Protein AF-A0A6J1X4S6-F1 (afdb_monomer_lite)

Foldseek 3Di:
DFFQFQADDDDDDDDDPADDFAEAPDQADFPAKEKEKEWAPDDLVLSVLLLVLLCVLCCVPYVRYYYHYHYDDDNNRGDFTWIKMKMWTAHPSRAIFIFIFIADGDPPPDGDRSNVRSNVRNVVSVVQVVLDWSHGPVCVVVVVVSNVRHDPDDHDTGDGPPPDD

Structure (mmCIF, N/CA/C/O backbone):
data_AF-A0A6J1X4S6-F1
#
_entry.id   AF-A0A6J1X4S6-F1
#
loop_
_atom_site.group_PDB
_atom_site.id
_atom_site.type_symbol
_atom_site.label_atom_id
_atom_site.label_alt_id
_atom_site.label_comp_id
_atom_site.label_asym_id
_atom_site.label_entity_id
_atom_site.label_seq_id
_atom_site.pdbx_PDB_ins_code
_atom_site.Cartn_x
_atom_site.Cartn_y
_atom_site.Cartn_z
_atom_site.occupancy
_atom_site.B_iso_or_equiv
_atom_site.auth_seq_id
_atom_site.auth_comp_id
_atom_site.auth_asym_id
_atom_site.auth_atom_id
_atom_site.pdbx_PDB_model_num
ATOM 1 N N . ALA A 1 1 ? 1.171 6.323 -27.319 1.00 48.28 1 ALA A N 1
ATOM 2 C CA . ALA A 1 1 ? 0.234 5.205 -27.565 1.00 48.28 1 ALA A CA 1
ATOM 3 C C . ALA A 1 1 ? -0.233 4.688 -26.207 1.00 48.28 1 ALA A C 1
ATOM 5 O O . ALA A 1 1 ? 0.621 4.610 -25.332 1.00 48.28 1 ALA A O 1
ATOM 6 N N . PRO A 1 2 ? -1.532 4.414 -26.000 1.00 55.09 2 PRO A N 1
ATOM 7 C CA . PRO A 1 2 ? -2.052 3.964 -24.705 1.00 55.09 2 PRO A CA 1
ATOM 8 C C . PRO A 1 2 ? -1.493 2.580 -24.319 1.00 55.09 2 PRO A C 1
ATOM 10 O O . PRO A 1 2 ? -1.029 1.847 -25.203 1.00 55.09 2 PRO A O 1
ATOM 13 N N . PRO A 1 3 ? -1.511 2.197 -23.028 1.00 71.12 3 PRO A N 1
ATOM 14 C CA . PRO A 1 3 ? -0.996 0.904 -22.588 1.00 71.12 3 PRO A CA 1
ATOM 15 C C . PRO A 1 3 ? -1.755 -0.253 -23.256 1.00 71.12 3 PRO A C 1
ATOM 17 O O . PRO A 1 3 ? -2.979 -0.267 -23.329 1.00 71.12 3 PRO A O 1
ATOM 20 N N . LEU A 1 4 ? -1.012 -1.260 -23.720 1.00 81.94 4 LEU A N 1
ATOM 21 C CA . LEU A 1 4 ? -1.522 -2.444 -24.423 1.00 81.94 4 LEU A CA 1
ATOM 22 C C . LEU A 1 4 ? -2.215 -3.449 -23.481 1.00 81.94 4 LEU A C 1
ATO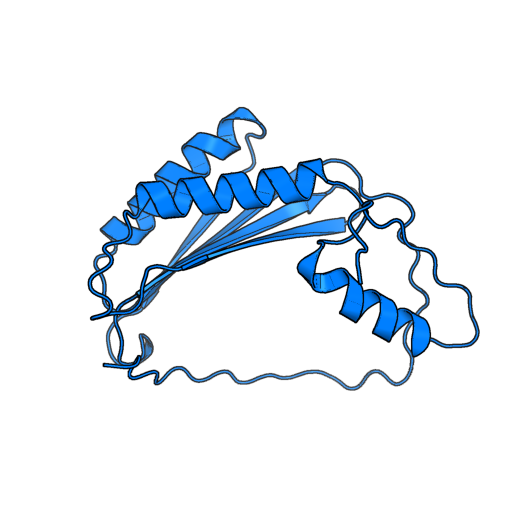M 24 O O . LEU A 1 4 ? -2.795 -4.430 -23.952 1.00 81.94 4 LEU A O 1
ATOM 28 N N . GLY A 1 5 ? -2.133 -3.227 -22.163 1.00 82.75 5 GLY A N 1
ATOM 29 C CA . GLY A 1 5 ? -2.820 -4.011 -21.136 1.00 82.75 5 GLY A CA 1
ATOM 30 C C . GLY A 1 5 ? -2.477 -5.504 -21.171 1.00 82.75 5 GLY A C 1
ATOM 31 O O . GLY A 1 5 ? -1.316 -5.886 -21.339 1.00 82.75 5 GLY A O 1
ATOM 32 N N . GLY A 1 6 ? -3.499 -6.353 -21.012 1.00 86.12 6 GLY A N 1
ATOM 33 C CA . GLY A 1 6 ? -3.379 -7.815 -21.090 1.00 86.12 6 GLY A CA 1
ATOM 34 C C . GLY A 1 6 ? -3.154 -8.531 -19.756 1.00 86.12 6 GLY A C 1
ATOM 35 O O . GLY A 1 6 ? -2.726 -9.680 -19.772 1.00 86.12 6 GLY A O 1
ATOM 36 N N . GLY A 1 7 ? -3.404 -7.862 -18.629 1.00 86.25 7 GLY A N 1
ATOM 37 C CA . GLY A 1 7 ? -3.518 -8.517 -17.324 1.00 86.25 7 GLY A CA 1
ATOM 38 C C . GLY A 1 7 ? -4.930 -9.062 -17.098 1.00 86.25 7 GLY A C 1
ATOM 39 O O . GLY A 1 7 ? -5.899 -8.481 -17.586 1.00 86.25 7 GLY A O 1
ATOM 40 N N . GLU A 1 8 ? -5.040 -10.154 -16.345 1.00 88.06 8 GLU A N 1
ATOM 41 C CA . GLU A 1 8 ? -6.308 -10.768 -15.939 1.00 88.06 8 GLU A CA 1
ATOM 42 C C . GLU A 1 8 ? -6.375 -10.833 -14.409 1.00 88.06 8 GLU A C 1
ATOM 44 O O . GLU A 1 8 ? -5.395 -11.188 -13.754 1.00 88.06 8 GLU A O 1
ATOM 49 N N . ILE A 1 9 ? -7.529 -10.479 -13.836 1.00 91.06 9 ILE A N 1
ATOM 50 C CA . ILE A 1 9 ? -7.773 -10.524 -12.391 1.00 91.06 9 ILE A CA 1
ATOM 51 C C . ILE A 1 9 ? -9.065 -11.299 -12.146 1.00 91.06 9 ILE A C 1
ATOM 53 O O . ILE A 1 9 ? -10.139 -10.891 -12.586 1.00 91.06 9 ILE A O 1
ATOM 57 N N . VAL A 1 10 ? -8.970 -12.396 -11.395 1.00 94.31 10 VAL A N 1
ATOM 58 C CA . VAL A 1 10 ? -10.135 -13.165 -10.946 1.00 94.31 10 VAL A CA 1
ATOM 59 C C . VAL A 1 10 ? -10.481 -12.751 -9.519 1.00 94.31 10 VAL A C 1
ATOM 61 O O . VAL A 1 10 ? -9.843 -13.181 -8.559 1.00 94.31 10 VAL A O 1
ATOM 64 N N . PHE A 1 11 ? -11.513 -11.923 -9.370 1.00 95.31 11 PHE A N 1
ATOM 65 C CA . PHE A 1 11 ? -12.008 -11.499 -8.063 1.00 95.31 11 PHE A CA 1
ATOM 66 C C . PHE A 1 11 ? -13.033 -12.497 -7.510 1.00 95.31 11 PHE A C 1
ATOM 68 O O . PHE A 1 11 ? -14.027 -12.816 -8.161 1.00 95.31 11 PHE A O 1
ATOM 75 N N . LYS A 1 12 ? -12.808 -12.982 -6.284 1.00 94.88 12 LYS A N 1
ATOM 76 C CA . LYS A 1 12 ? -13.743 -13.852 -5.556 1.00 94.88 12 LYS A CA 1
ATOM 77 C C . LYS A 1 12 ? -14.046 -13.237 -4.195 1.00 94.88 12 LYS A C 1
ATOM 79 O O . LYS A 1 12 ? -13.141 -13.075 -3.383 1.00 94.88 12 LYS A O 1
ATOM 84 N N . CYS A 1 13 ? -15.317 -12.944 -3.930 1.00 91.38 13 CYS A N 1
ATOM 85 C CA . CYS A 1 13 ? -15.775 -12.403 -2.652 1.00 91.38 13 CYS A CA 1
ATOM 86 C C . CYS A 1 13 ? -16.966 -13.221 -2.130 1.00 91.38 13 CYS A C 1
ATOM 88 O O . CYS A 1 13 ? -17.990 -13.298 -2.813 1.00 91.38 13 CYS A O 1
ATOM 90 N N . PRO A 1 14 ? -16.863 -13.863 -0.953 1.00 90.38 14 PRO A N 1
ATOM 91 C CA . PRO A 1 14 ? -17.985 -14.582 -0.370 1.00 90.38 14 PRO A CA 1
ATOM 92 C C . PRO A 1 14 ? -19.053 -13.601 0.122 1.00 90.38 14 PRO A C 1
ATOM 94 O O . PRO A 1 14 ? -18.750 -12.610 0.787 1.00 90.38 14 PRO A O 1
ATOM 97 N N . VAL A 1 15 ? -20.320 -13.913 -0.146 1.00 88.38 15 VAL A N 1
ATOM 98 C CA . VAL A 1 15 ? -21.443 -13.076 0.289 1.00 88.38 15 VAL A CA 1
ATOM 99 C C . VAL A 1 15 ? -21.541 -13.081 1.815 1.00 88.38 15 VAL A C 1
ATOM 101 O O . VAL A 1 15 ? -21.689 -14.129 2.448 1.00 88.38 15 VAL A O 1
ATOM 104 N N . ARG A 1 16 ? -21.495 -11.892 2.419 1.00 86.06 16 ARG A N 1
ATOM 105 C CA . ARG A 1 16 ? -21.779 -11.676 3.841 1.00 86.06 16 ARG A CA 1
ATOM 106 C C . ARG A 1 16 ? -23.182 -11.092 3.972 1.00 86.06 16 ARG A C 1
ATOM 108 O O . ARG A 1 16 ? -23.466 -10.054 3.394 1.00 86.06 16 ARG A O 1
ATOM 115 N N . ARG A 1 17 ? -24.059 -11.765 4.725 1.00 86.06 17 ARG A N 1
ATOM 116 C CA . ARG A 1 17 ? -25.453 -11.319 4.921 1.00 86.06 17 ARG A CA 1
ATOM 117 C C . ARG A 1 17 ? -25.570 -10.099 5.833 1.00 86.06 17 ARG A C 1
ATOM 119 O O . ARG A 1 17 ? -26.486 -9.305 5.667 1.00 86.06 17 ARG A O 1
ATOM 126 N N . HIS A 1 18 ? -24.655 -9.975 6.791 1.00 87.50 18 HIS A N 1
ATOM 127 C CA . HIS A 1 18 ? -24.652 -8.909 7.785 1.00 87.50 18 HIS A CA 1
ATOM 128 C C . HIS A 1 18 ? -23.233 -8.389 7.984 1.00 87.50 18 HIS A C 1
ATOM 130 O O . HIS A 1 18 ? -22.280 -9.175 8.048 1.00 87.50 18 HIS A O 1
ATOM 136 N N . LEU A 1 19 ? -23.112 -7.068 8.081 1.00 87.19 19 LEU A N 1
ATOM 137 C CA . LEU A 1 19 ? -21.882 -6.380 8.447 1.00 87.19 19 LEU A CA 1
ATOM 138 C C . LEU A 1 19 ? -21.888 -6.149 9.956 1.00 87.19 19 LEU A C 1
ATOM 140 O O . LEU A 1 19 ? -22.910 -5.764 10.522 1.00 87.19 19 LEU A O 1
ATOM 144 N N . ARG A 1 20 ? -20.752 -6.416 10.603 1.00 87.19 20 ARG A N 1
ATOM 145 C CA . ARG A 1 20 ? -20.581 -6.126 12.028 1.00 87.19 20 ARG A CA 1
ATOM 146 C C . ARG A 1 20 ? -20.225 -4.649 12.202 1.00 87.19 20 ARG A C 1
ATOM 148 O O . ARG A 1 20 ? -19.440 -4.157 11.388 1.00 87.19 20 ARG A O 1
ATOM 155 N N . PRO A 1 21 ? -20.740 -3.982 13.246 1.00 88.19 21 PRO A N 1
ATOM 156 C CA . PRO A 1 21 ? -20.369 -2.608 13.555 1.00 88.19 21 PRO A CA 1
ATOM 157 C C . PRO A 1 21 ? -18.859 -2.465 13.724 1.00 88.19 21 PRO A C 1
ATOM 159 O O . PRO A 1 21 ? -18.199 -3.348 14.281 1.00 88.19 21 PRO A O 1
ATOM 162 N N . LEU A 1 22 ? -18.320 -1.358 13.225 1.00 88.00 22 LEU A N 1
ATOM 163 C CA . LEU A 1 22 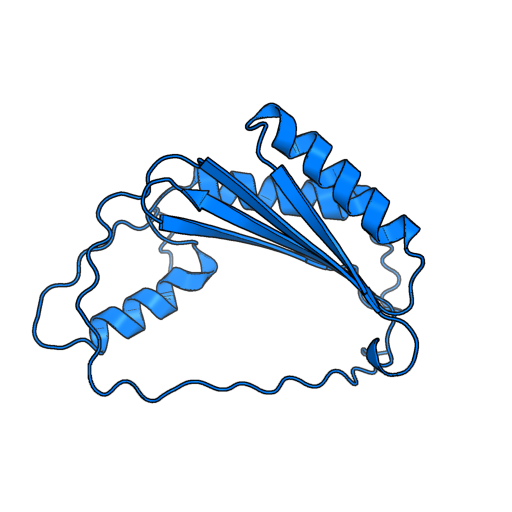? -16.892 -1.063 13.289 1.00 88.00 22 LEU A CA 1
ATOM 164 C C . LEU A 1 22 ? -16.588 -0.274 14.559 1.00 88.00 22 LEU A C 1
ATOM 166 O O . LEU A 1 22 ? -17.348 0.607 14.942 1.00 88.00 22 LEU A O 1
ATOM 170 N N . GLN A 1 23 ? -15.493 -0.633 15.220 1.00 88.75 23 GLN A N 1
ATOM 171 C CA . GLN A 1 23 ? -15.054 -0.040 16.482 1.00 88.75 23 GLN A CA 1
ATOM 172 C C . GLN A 1 23 ? -13.558 0.257 16.366 1.00 88.75 23 GLN A C 1
ATOM 174 O O . GLN A 1 23 ? -12.708 -0.536 16.774 1.00 88.75 23 GLN A O 1
ATOM 179 N N . TRP A 1 24 ? -13.243 1.375 15.719 1.00 88.81 24 TRP A N 1
ATOM 180 C CA . TRP A 1 24 ? -11.892 1.820 15.377 1.00 88.81 24 TRP A CA 1
ATOM 181 C C . TRP A 1 24 ? -11.585 3.162 16.035 1.00 88.81 24 TRP A C 1
ATOM 183 O O . TRP A 1 24 ? -11.420 4.199 15.395 1.00 88.81 24 TRP A O 1
ATOM 193 N N . THR A 1 25 ? -11.511 3.131 17.361 1.00 88.25 25 THR A N 1
ATOM 194 C CA . THR A 1 25 ? -11.255 4.312 18.195 1.00 88.25 25 THR A CA 1
ATOM 195 C C . THR A 1 25 ? -9.767 4.613 18.378 1.00 88.25 25 THR A C 1
ATOM 197 O O . THR A 1 25 ? -9.399 5.701 18.814 1.00 88.25 25 THR A O 1
ATOM 200 N N . LYS A 1 26 ? -8.891 3.660 18.039 1.00 88.88 26 LYS A N 1
ATOM 201 C CA . LYS A 1 26 ? -7.433 3.770 18.162 1.00 88.88 26 LYS A CA 1
ATOM 202 C C . LYS A 1 26 ? -6.771 3.313 16.871 1.00 88.88 26 LYS A C 1
ATOM 204 O O . LYS A 1 26 ? -7.083 2.239 16.371 1.00 88.88 26 LYS A O 1
ATOM 209 N N . TRP A 1 27 ? -5.827 4.104 16.372 1.00 88.19 27 TRP A N 1
ATOM 210 C CA . TRP A 1 27 ? -5.035 3.753 15.188 1.00 88.19 27 TRP A CA 1
ATOM 211 C C . TRP A 1 27 ? -3.684 3.118 15.544 1.00 88.19 27 TRP A C 1
ATOM 213 O O . TRP A 1 27 ? -3.179 2.263 14.817 1.00 88.19 27 TRP A O 1
ATOM 223 N N . GLY A 1 28 ? -3.132 3.457 16.713 1.00 91.25 28 GLY A N 1
ATOM 224 C CA . GLY A 1 28 ? -1.946 2.809 17.270 1.00 91.25 28 GLY A CA 1
ATOM 225 C C . GLY A 1 28 ? -0.619 3.250 16.644 1.00 91.25 28 GLY A C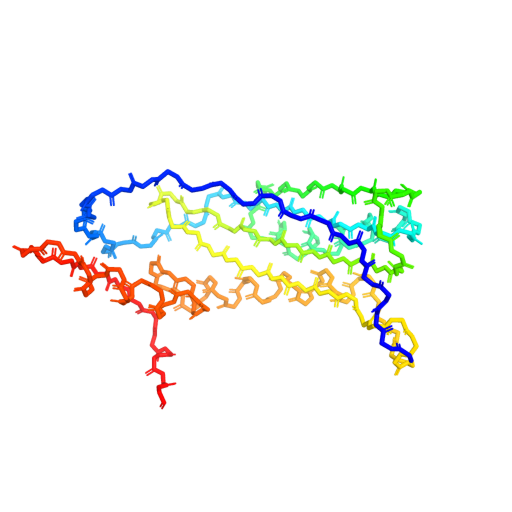 1
ATOM 226 O O . GLY A 1 28 ? -0.541 4.233 15.911 1.00 91.25 28 GLY A O 1
ATOM 227 N N . LEU A 1 29 ? 0.449 2.518 16.969 1.00 92.94 29 LEU A N 1
ATOM 228 C CA . LEU A 1 29 ? 1.806 2.756 16.469 1.00 92.94 29 LEU A CA 1
ATOM 229 C C . LEU A 1 29 ? 2.146 1.761 15.361 1.00 92.94 29 LEU A C 1
ATOM 231 O O . LEU A 1 29 ? 1.809 0.577 15.456 1.00 92.94 29 LEU A O 1
ATOM 235 N N . VAL A 1 30 ? 2.857 2.230 14.335 1.00 95.81 30 VAL A N 1
ATOM 236 C CA . VAL A 1 30 ? 3.345 1.383 13.240 1.00 95.81 30 VAL A CA 1
ATOM 237 C C . VAL A 1 30 ? 4.354 0.378 13.791 1.00 95.81 30 VAL A C 1
ATOM 239 O O . VAL A 1 30 ? 5.392 0.758 14.328 1.00 95.81 30 VAL A O 1
ATOM 242 N N . LYS A 1 31 ? 4.048 -0.916 13.653 1.00 96.19 31 LYS A N 1
ATOM 243 C C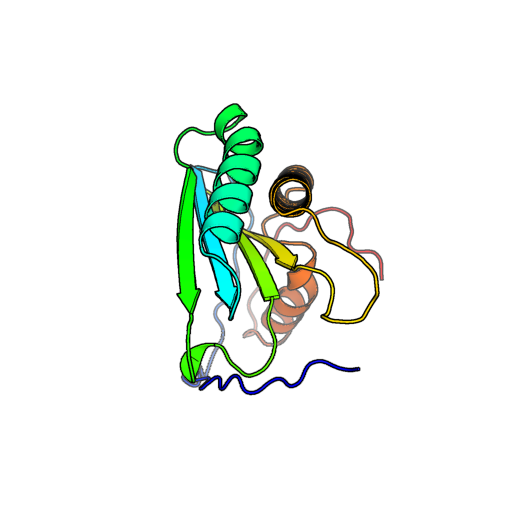A . LYS A 1 31 ? 4.910 -2.006 14.135 1.00 96.19 31 LYS A CA 1
ATOM 244 C C . LYS A 1 31 ? 5.798 -2.592 13.045 1.00 96.19 31 LYS A C 1
ATOM 246 O O . LYS A 1 31 ? 6.832 -3.162 13.372 1.00 96.19 31 LYS A O 1
ATOM 251 N N . ARG A 1 32 ? 5.368 -2.526 11.778 1.00 97.06 32 ARG A N 1
ATOM 252 C CA . ARG A 1 32 ? 6.077 -3.100 10.625 1.00 97.06 32 ARG A CA 1
ATOM 253 C C . ARG A 1 32 ? 5.574 -2.534 9.308 1.00 97.06 32 ARG A C 1
ATOM 255 O O . ARG A 1 32 ? 4.412 -2.145 9.206 1.00 97.06 32 ARG A O 1
ATOM 262 N N . ILE A 1 33 ? 6.431 -2.567 8.291 1.00 97.81 33 ILE A N 1
ATOM 263 C CA . ILE A 1 33 ? 6.074 -2.200 6.919 1.00 97.81 33 ILE A CA 1
ATOM 264 C C . ILE A 1 33 ? 6.285 -3.404 6.005 1.00 97.81 33 ILE A C 1
ATOM 266 O O . ILE A 1 33 ? 7.307 -4.099 6.067 1.00 97.81 33 ILE A O 1
ATOM 270 N N . ARG A 1 34 ? 5.286 -3.680 5.173 1.00 97.94 34 ARG A N 1
ATOM 271 C CA . ARG A 1 34 ? 5.326 -4.683 4.113 1.00 97.94 34 ARG A CA 1
ATOM 272 C C . ARG A 1 34 ? 5.148 -3.997 2.769 1.00 97.94 34 ARG A C 1
ATOM 274 O O . ARG A 1 34 ? 4.571 -2.921 2.694 1.00 97.94 34 ARG A O 1
ATOM 281 N N . GLY A 1 35 ? 5.645 -4.605 1.708 1.00 97.25 35 GLY A N 1
ATOM 282 C CA . GLY A 1 35 ? 5.460 -4.049 0.380 1.00 97.25 35 GLY A CA 1
ATOM 283 C C . GLY A 1 35 ? 5.742 -5.043 -0.722 1.00 97.25 35 GLY A C 1
ATOM 284 O O . GLY A 1 35 ? 6.364 -6.083 -0.495 1.00 97.25 35 GLY A O 1
ATOM 285 N N . VAL A 1 36 ? 5.293 -4.696 -1.919 1.00 97.81 36 VAL A N 1
ATOM 286 C CA . VAL A 1 36 ? 5.563 -5.432 -3.149 1.00 97.81 36 VAL A CA 1
ATOM 287 C C . VAL A 1 36 ? 5.987 -4.435 -4.217 1.00 97.81 36 VAL A C 1
ATOM 289 O O . VAL A 1 36 ? 5.302 -3.445 -4.464 1.00 97.81 36 VAL A O 1
ATOM 292 N N . VAL A 1 37 ? 7.120 -4.703 -4.855 1.00 97.62 37 VAL A N 1
ATOM 293 C CA . VAL A 1 37 ? 7.565 -4.005 -6.060 1.00 97.62 37 VAL A CA 1
ATOM 294 C C . VAL A 1 37 ? 7.339 -4.932 -7.235 1.00 97.62 37 VAL A C 1
ATOM 296 O O . VAL A 1 37 ? 7.981 -5.977 -7.321 1.00 97.62 37 VAL A O 1
ATOM 299 N N . TYR A 1 38 ? 6.450 -4.548 -8.140 1.00 94.56 38 TYR A N 1
ATOM 300 C CA . TYR A 1 38 ? 6.211 -5.295 -9.365 1.00 94.56 38 TYR A CA 1
ATOM 301 C C . TYR A 1 38 ? 7.038 -4.707 -10.506 1.00 94.56 38 TYR A C 1
ATOM 303 O O . TYR A 1 38 ? 7.191 -3.490 -10.634 1.00 94.56 38 TYR A O 1
ATOM 311 N N . ALA A 1 39 ? 7.556 -5.573 -11.368 1.00 93.62 39 ALA A N 1
ATOM 312 C CA . ALA A 1 39 ? 8.201 -5.172 -12.606 1.00 93.62 39 ALA A CA 1
ATOM 313 C C . ALA A 1 39 ? 7.783 -6.108 -13.740 1.00 93.62 39 ALA A C 1
ATOM 315 O O . ALA A 1 39 ? 7.977 -7.325 -13.690 1.00 93.62 39 ALA A O 1
ATOM 316 N N . LEU A 1 40 ? 7.200 -5.517 -14.775 1.00 91.88 40 LEU A N 1
ATOM 317 C CA . LEU A 1 40 ? 6.599 -6.197 -15.911 1.00 91.88 40 LEU A CA 1
ATOM 318 C C . LEU A 1 40 ? 7.404 -5.841 -17.158 1.00 91.88 40 LEU A C 1
ATOM 320 O O . LEU A 1 40 ? 7.517 -4.668 -17.507 1.00 91.88 40 LEU A O 1
ATOM 324 N N . ARG A 1 41 ? 7.987 -6.842 -17.831 1.00 88.88 41 ARG A N 1
ATOM 325 C CA . ARG A 1 41 ? 8.783 -6.665 -19.070 1.00 88.88 41 ARG A CA 1
ATOM 326 C C . ARG A 1 41 ? 9.929 -5.640 -18.978 1.00 88.88 41 ARG A C 1
ATOM 328 O O . ARG A 1 41 ? 10.371 -5.127 -20.002 1.00 88.88 41 ARG A O 1
ATOM 335 N N . VAL A 1 42 ? 10.436 -5.366 -17.779 1.00 88.62 42 VAL A N 1
ATOM 336 C CA . VAL A 1 42 ? 11.624 -4.528 -17.551 1.00 88.62 42 VAL A CA 1
ATOM 337 C C . VAL A 1 42 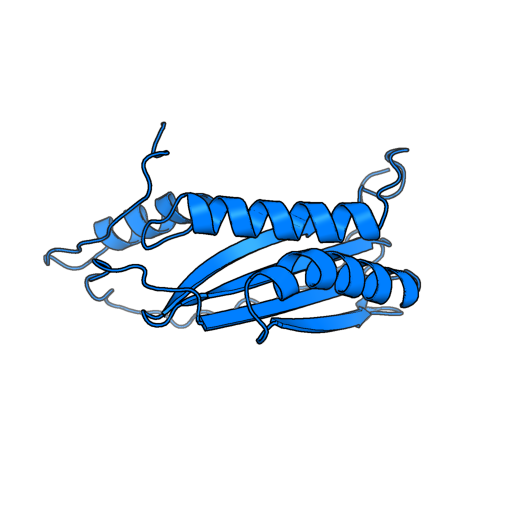? 12.715 -5.329 -16.837 1.00 88.62 42 VAL A C 1
ATOM 339 O O . VAL A 1 42 ? 12.501 -6.469 -16.418 1.00 88.62 42 VAL A O 1
ATOM 342 N N . SER A 1 43 ? 13.916 -4.757 -16.733 1.00 89.56 43 SER A N 1
ATOM 343 C CA . SER A 1 43 ? 15.026 -5.409 -16.032 1.00 89.56 43 SER A CA 1
ATOM 344 C C . SER A 1 43 ? 14.730 -5.549 -14.528 1.00 89.56 43 SER A C 1
ATOM 346 O O . SER A 1 43 ? 14.300 -4.566 -13.920 1.00 89.56 43 SER A O 1
ATOM 348 N N . PRO A 1 44 ? 15.058 -6.693 -13.891 1.00 89.38 44 PRO A N 1
ATOM 349 C CA . PRO A 1 44 ? 14.947 -6.864 -12.439 1.00 89.38 44 PRO A CA 1
ATOM 350 C C . PRO A 1 44 ? 15.730 -5.837 -11.625 1.00 89.38 44 PRO A C 1
ATOM 352 O O . PRO A 1 44 ? 15.357 -5.513 -10.499 1.00 89.38 44 PRO A O 1
ATOM 355 N N . THR A 1 45 ? 16.786 -5.269 -12.211 1.00 92.31 45 THR A N 1
ATOM 356 C CA . THR A 1 45 ? 17.547 -4.174 -11.605 1.00 92.31 45 THR A CA 1
ATOM 357 C C . THR A 1 45 ? 16.655 -2.980 -11.264 1.00 92.31 45 THR A C 1
ATOM 359 O O . THR A 1 45 ? 16.910 -2.314 -10.268 1.00 92.31 45 THR A O 1
ATOM 362 N N . MET A 1 46 ? 15.593 -2.722 -12.039 1.00 92.25 46 MET A N 1
ATOM 363 C CA . MET A 1 46 ? 14.658 -1.631 -11.747 1.00 92.25 46 MET A CA 1
ATOM 364 C C . MET A 1 46 ? 13.972 -1.848 -10.401 1.00 92.25 46 MET A C 1
ATOM 366 O O . MET A 1 46 ? 14.006 -0.960 -9.559 1.00 92.25 46 MET A O 1
ATOM 370 N N . ALA A 1 47 ? 13.430 -3.042 -10.152 1.00 94.44 47 ALA A N 1
ATOM 371 C CA . ALA A 1 47 ? 12.762 -3.328 -8.888 1.00 94.44 47 ALA A CA 1
ATOM 372 C C . ALA A 1 47 ? 13.712 -3.256 -7.690 1.00 94.44 47 ALA A C 1
ATOM 374 O O . ALA A 1 47 ? 13.352 -2.688 -6.664 1.00 94.44 47 ALA A O 1
ATOM 375 N N . ASN A 1 48 ? 14.940 -3.765 -7.829 1.00 95.69 48 ASN A N 1
ATOM 376 C CA . ASN A 1 48 ? 15.933 -3.697 -6.754 1.00 95.69 48 ASN A CA 1
ATOM 377 C C . ASN A 1 48 ? 16.273 -2.246 -6.376 1.00 95.69 48 ASN A C 1
ATOM 379 O O . ASN A 1 48 ? 16.323 -1.930 -5.190 1.00 95.69 48 ASN A O 1
ATOM 383 N N . ARG A 1 49 ? 16.421 -1.356 -7.367 1.00 96.62 49 ARG A N 1
ATOM 384 C CA . ARG A 1 49 ? 16.658 0.083 -7.145 1.00 96.62 49 ARG A CA 1
ATOM 385 C C . ARG A 1 49 ? 15.490 0.756 -6.417 1.00 96.62 49 ARG A C 1
ATOM 387 O O . ARG A 1 49 ? 15.714 1.538 -5.496 1.00 96.62 49 ARG A O 1
ATOM 394 N N . VAL A 1 50 ? 14.246 0.410 -6.772 1.00 96.81 50 VAL A N 1
ATOM 395 C CA . VAL A 1 50 ? 13.048 0.902 -6.064 1.00 96.81 50 VAL A CA 1
ATOM 396 C C . VAL A 1 50 ? 13.051 0.436 -4.603 1.00 96.81 50 VAL A C 1
ATOM 398 O O . VAL A 1 50 ? 12.822 1.242 -3.702 1.00 96.81 50 VAL A O 1
ATOM 401 N N . VAL A 1 51 ? 13.336 -0.849 -4.354 1.00 97.25 51 VAL A N 1
ATOM 402 C CA . VAL A 1 51 ? 13.392 -1.419 -2.996 1.00 97.25 51 VAL A CA 1
ATOM 403 C C . VAL A 1 51 ? 14.452 -0.725 -2.148 1.00 97.25 51 VAL A C 1
ATOM 405 O O . VAL A 1 51 ? 14.175 -0.373 -1.003 1.00 97.25 51 VAL A O 1
ATOM 408 N N . GLU A 1 52 ? 15.654 -0.538 -2.689 1.00 97.38 52 GLU A N 1
ATOM 409 C CA . GLU A 1 52 ? 16.758 0.114 -1.985 1.00 97.38 52 GLU A CA 1
ATOM 410 C C . GLU A 1 52 ? 16.409 1.560 -1.622 1.00 97.38 52 GLU A C 1
ATOM 412 O O . GLU A 1 52 ? 16.556 1.951 -0.463 1.00 97.38 52 GLU A O 1
ATOM 417 N N . SER A 1 53 ? 15.852 2.319 -2.571 1.00 97.25 53 SER A N 1
ATOM 418 C CA . SER A 1 53 ? 15.424 3.698 -2.332 1.00 97.25 53 SER A CA 1
ATOM 419 C C . SER A 1 53 ? 14.331 3.794 -1.260 1.00 97.25 53 SER A C 1
ATOM 421 O O . SER A 1 53 ? 14.466 4.554 -0.296 1.00 97.25 53 SER A O 1
ATOM 423 N N . ALA A 1 54 ? 13.284 2.965 -1.355 1.00 97.31 54 ALA A N 1
ATOM 424 C CA . ALA A 1 54 ? 12.199 2.941 -0.374 1.00 97.31 54 ALA A CA 1
ATOM 425 C C . ALA A 1 54 ? 12.705 2.553 1.030 1.00 97.31 54 ALA A C 1
ATOM 427 O O . ALA A 1 54 ? 12.398 3.223 2.022 1.00 97.31 54 ALA A O 1
ATOM 428 N N . LYS A 1 55 ? 13.549 1.514 1.126 1.00 96.88 55 LYS A N 1
ATOM 429 C CA . LYS A 1 55 ? 14.178 1.104 2.393 1.00 96.88 55 LYS A CA 1
ATOM 430 C C . LYS A 1 55 ? 15.086 2.189 2.963 1.00 96.88 55 LYS A C 1
ATOM 432 O O . LYS A 1 55 ? 15.070 2.394 4.174 1.00 96.88 55 LYS A O 1
ATOM 437 N N . GLY A 1 56 ? 15.830 2.910 2.125 1.00 96.69 56 GLY A N 1
ATOM 438 C CA . GLY A 1 56 ? 16.710 4.001 2.549 1.00 96.69 56 GLY A CA 1
ATOM 439 C C . GLY A 1 56 ? 15.976 5.135 3.272 1.00 96.69 56 GLY A C 1
ATOM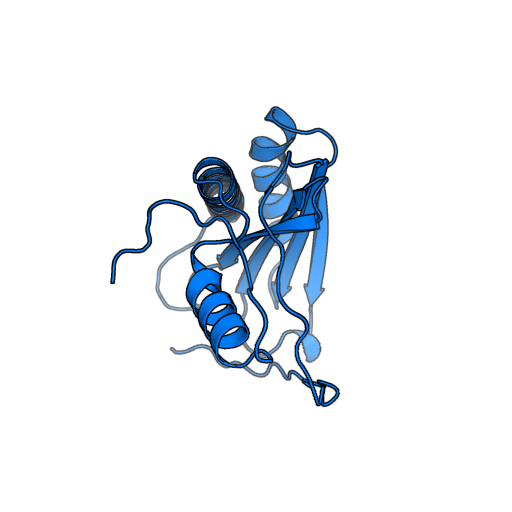 440 O O . GLY A 1 56 ? 16.554 5.793 4.140 1.00 96.69 56 GLY A O 1
ATOM 441 N N . VAL A 1 57 ? 14.693 5.348 2.966 1.00 96.44 57 VAL A N 1
ATOM 442 C CA . VAL A 1 57 ? 13.829 6.283 3.701 1.00 96.44 57 VAL A CA 1
ATOM 443 C C . VAL A 1 57 ? 13.267 5.630 4.966 1.00 96.44 57 VAL A C 1
ATOM 445 O O . VAL A 1 57 ? 13.391 6.193 6.052 1.00 96.44 57 VAL A O 1
ATOM 448 N N . MET A 1 58 ? 12.678 4.439 4.848 1.00 94.44 58 MET A N 1
ATOM 449 C CA . MET A 1 58 ? 11.897 3.818 5.927 1.00 94.44 58 MET A CA 1
ATOM 450 C C . MET A 1 58 ? 12.730 3.255 7.079 1.00 94.44 58 MET A C 1
ATOM 452 O O . MET A 1 58 ? 12.311 3.352 8.233 1.00 94.44 58 MET A O 1
ATOM 456 N N . LEU A 1 59 ? 13.923 2.722 6.798 1.00 96.31 59 LEU A N 1
ATOM 457 C CA . LEU A 1 59 ? 14.806 2.144 7.819 1.00 96.31 59 LEU A CA 1
ATOM 458 C C . LEU A 1 59 ? 15.320 3.179 8.832 1.00 96.31 59 LEU A C 1
ATOM 460 O O . LEU A 1 59 ? 15.835 2.802 9.880 1.00 96.31 59 LEU A O 1
ATOM 464 N N . LYS A 1 60 ? 15.145 4.478 8.556 1.00 95.75 60 LYS A N 1
ATOM 465 C CA . LYS A 1 60 ? 15.415 5.562 9.513 1.00 95.75 60 LYS A CA 1
ATOM 466 C C . LYS A 1 60 ? 14.386 5.631 10.644 1.00 95.75 60 LYS A C 1
ATOM 468 O O . LYS A 1 60 ? 14.687 6.197 11.688 1.00 95.75 60 LYS A O 1
ATOM 473 N N . PHE A 1 61 ? 13.186 5.088 10.429 1.00 93.38 61 PHE A N 1
ATOM 474 C CA . PHE A 1 61 ? 12.069 5.149 11.374 1.00 93.38 61 PHE A CA 1
ATOM 475 C C . PHE A 1 61 ? 11.802 3.806 12.053 1.00 93.38 61 PHE A C 1
ATOM 477 O O . PHE A 1 61 ? 11.462 3.777 13.233 1.00 93.38 61 PHE A O 1
ATOM 484 N N . LEU A 1 62 ? 11.944 2.694 11.323 1.00 94.25 62 LEU A N 1
ATOM 485 C CA . LEU A 1 62 ? 11.652 1.360 11.838 1.00 94.25 62 LEU A CA 1
ATOM 486 C C . LEU A 1 62 ? 12.556 0.298 11.184 1.00 94.25 62 LEU A C 1
ATOM 488 O O . LEU A 1 62 ? 12.712 0.313 9.964 1.00 94.25 62 LEU A O 1
ATOM 492 N N . PRO A 1 63 ? 13.100 -0.667 11.948 1.00 94.81 63 PRO A N 1
ATOM 493 C CA . PRO A 1 63 ? 13.927 -1.737 11.387 1.00 94.81 63 PRO A CA 1
ATOM 494 C C . PRO A 1 63 ? 13.128 -2.843 10.668 1.00 94.81 63 PRO A C 1
ATOM 496 O O . PRO A 1 63 ? 13.660 -3.482 9.762 1.00 94.81 63 PRO A O 1
ATOM 499 N N . ASP A 1 64 ? 11.862 -3.092 11.036 1.00 96.75 64 ASP A N 1
ATOM 500 C CA . ASP A 1 64 ? 11.025 -4.143 10.425 1.00 96.75 64 ASP A CA 1
ATOM 501 C C . ASP A 1 64 ? 10.358 -3.654 9.125 1.00 96.75 64 ASP A C 1
ATOM 503 O O . ASP A 1 64 ? 9.162 -3.345 9.073 1.00 96.75 64 ASP A O 1
ATOM 507 N N . VAL A 1 65 ? 11.160 -3.585 8.059 1.00 97.62 65 VAL A N 1
ATOM 508 C CA . VAL A 1 65 ? 10.726 -3.217 6.704 1.00 97.62 65 VAL A CA 1
ATOM 509 C C . VAL A 1 65 ? 11.064 -4.342 5.728 1.00 97.62 65 VAL A C 1
ATOM 511 O O . VAL A 1 65 ? 12.231 -4.602 5.419 1.00 97.62 65 VAL A O 1
ATOM 514 N N . TYR A 1 66 ? 10.031 -4.989 5.187 1.00 97.38 66 TYR A N 1
ATOM 515 C CA . TYR A 1 66 ? 10.182 -6.070 4.215 1.00 97.38 66 TYR A CA 1
ATOM 516 C C . TYR A 1 66 ? 9.415 -5.769 2.930 1.00 97.38 66 TYR A C 1
ATOM 518 O O . TYR A 1 66 ? 8.198 -5.619 2.945 1.00 97.38 66 TYR A O 1
ATOM 526 N N . ILE A 1 67 ? 10.132 -5.712 1.810 1.00 97.56 67 ILE A N 1
ATOM 527 C CA . ILE A 1 67 ? 9.565 -5.419 0.494 1.00 97.56 67 ILE A CA 1
ATOM 528 C C . ILE A 1 67 ? 9.920 -6.584 -0.425 1.00 97.56 67 ILE A C 1
ATOM 530 O O . ILE A 1 67 ? 11.103 -6.871 -0.619 1.00 97.56 67 ILE A O 1
ATOM 534 N N . ASN A 1 68 ? 8.901 -7.260 -0.948 1.00 96.88 68 ASN A N 1
ATOM 535 C CA . ASN A 1 68 ? 9.049 -8.347 -1.905 1.00 96.88 68 ASN A CA 1
ATOM 536 C C . ASN A 1 68 ? 9.196 -7.790 -3.326 1.00 96.88 68 ASN A C 1
ATOM 538 O O . ASN A 1 68 ? 8.584 -6.775 -3.655 1.00 96.88 68 ASN A O 1
ATOM 542 N N . THR A 1 69 ? 9.959 -8.464 -4.180 1.00 95.50 69 THR A N 1
ATOM 543 C CA . THR A 1 69 ? 10.031 -8.137 -5.607 1.00 95.50 69 THR A CA 1
ATOM 544 C C . THR A 1 69 ? 9.274 -9.189 -6.404 1.00 95.50 69 THR A C 1
ATOM 546 O O . THR A 1 69 ? 9.566 -10.378 -6.323 1.00 95.50 69 THR A O 1
ATOM 549 N N . ASP A 1 70 ? 8.295 -8.747 -7.185 1.00 93.75 70 ASP A N 1
ATOM 550 C CA . ASP A 1 70 ? 7.559 -9.590 -8.117 1.00 93.75 70 ASP A CA 1
ATOM 551 C C . ASP A 1 70 ? 7.984 -9.254 -9.548 1.00 93.75 70 ASP A C 1
ATOM 553 O O . ASP A 1 70 ? 7.820 -8.132 -10.035 1.00 93.75 70 ASP A O 1
ATOM 557 N N . GLN A 1 71 ? 8.631 -10.214 -10.200 1.00 90.69 71 GLN A N 1
ATOM 558 C CA . GLN A 1 71 ? 9.209 -10.054 -11.528 1.00 90.69 71 GLN A CA 1
ATOM 559 C C . GLN A 1 71 ? 8.453 -10.929 -12.511 1.00 90.69 71 GLN A C 1
ATOM 561 O O . GLN A 1 71 ? 8.603 -12.151 -12.502 1.00 90.69 71 GLN A O 1
ATOM 566 N N . CYS A 1 72 ? 7.726 -10.306 -13.433 1.00 87.19 72 CYS A N 1
ATOM 567 C CA . CYS A 1 72 ? 6.994 -11.038 -14.457 1.00 87.19 72 CYS A CA 1
ATOM 568 C C . CYS A 1 72 ? 7.655 -10.870 -15.827 1.00 87.19 72 CYS A C 1
ATOM 570 O O . CYS A 1 72 ? 7.966 -9.763 -16.283 1.00 87.19 72 CYS A O 1
ATOM 572 N N . ARG A 1 73 ? 7.820 -11.996 -16.530 1.00 83.75 73 ARG A N 1
ATOM 573 C CA . ARG A 1 73 ? 8.308 -12.068 -17.917 1.00 83.75 73 ARG A CA 1
ATOM 574 C C . ARG A 1 73 ? 7.342 -12.870 -18.792 1.00 83.75 73 ARG A C 1
ATOM 576 O O . ARG A 1 73 ? 6.522 -13.636 -18.294 1.00 83.75 73 ARG A O 1
ATOM 583 N N . GLY A 1 74 ? 7.462 -12.704 -20.108 1.00 84.06 74 GLY A N 1
ATOM 584 C CA . GLY A 1 74 ? 6.683 -13.472 -21.083 1.00 84.06 74 GLY A CA 1
ATOM 585 C C . GLY A 1 74 ? 5.197 -13.104 -21.101 1.00 84.06 74 GLY A C 1
ATOM 586 O O . GLY A 1 74 ? 4.843 -11.926 -21.046 1.00 84.06 74 GLY A O 1
ATOM 587 N N . SER A 1 75 ? 4.335 -14.118 -21.208 1.00 83.94 75 SER A N 1
ATOM 588 C CA . SER A 1 75 ? 2.873 -13.971 -21.272 1.00 83.94 75 SER A CA 1
ATOM 589 C C . SER A 1 75 ? 2.271 -13.386 -19.995 1.00 83.94 75 SER A C 1
ATOM 591 O O . SER A 1 75 ? 1.333 -12.601 -20.071 1.00 83.94 75 SER A O 1
ATOM 593 N N . ASN A 1 76 ? 2.847 -13.710 -18.835 1.00 83.69 76 ASN A N 1
ATOM 594 C CA . ASN A 1 76 ? 2.302 -13.332 -17.527 1.00 83.69 76 ASN A CA 1
ATOM 595 C C . ASN A 1 76 ? 2.577 -11.862 -17.162 1.00 83.69 76 ASN A C 1
ATOM 597 O O . ASN A 1 76 ? 2.055 -11.359 -16.177 1.00 83.69 76 ASN A O 1
ATOM 601 N N . ALA A 1 77 ? 3.395 -11.160 -17.951 1.00 84.12 77 ALA A N 1
ATOM 602 C CA . ALA A 1 77 ? 3.771 -9.766 -17.718 1.00 84.12 77 ALA A CA 1
ATOM 603 C C . ALA A 1 77 ? 2.868 -8.755 -18.451 1.00 84.12 77 ALA A C 1
ATOM 605 O O . ALA A 1 77 ? 3.228 -7.586 -18.580 1.00 84.12 77 ALA A O 1
ATOM 606 N N . GLY A 1 78 ? 1.744 -9.205 -19.017 1.00 86.00 78 GLY A N 1
ATOM 607 C CA . GLY A 1 78 ? 0.924 -8.389 -19.911 1.00 86.00 78 GLY A CA 1
ATOM 608 C C . GLY A 1 78 ? 1.669 -8.029 -21.199 1.00 86.00 78 GLY A C 1
ATOM 609 O O . GLY A 1 78 ? 2.597 -8.728 -21.616 1.00 86.00 78 GLY A O 1
ATOM 610 N N . LYS A 1 79 ? 1.258 -6.945 -21.861 1.00 86.56 79 LYS A N 1
ATOM 611 C CA . LYS A 1 79 ? 1.806 -6.490 -23.155 1.00 86.56 79 LYS A CA 1
ATOM 612 C C . LYS A 1 79 ? 2.626 -5.202 -23.063 1.00 86.56 79 LYS A C 1
ATOM 614 O O . LYS A 1 79 ? 3.354 -4.894 -24.003 1.00 86.56 79 LYS A O 1
ATOM 619 N N . SER A 1 80 ? 2.545 -4.479 -21.949 1.00 87.06 80 SER A N 1
ATOM 620 C CA . SER A 1 80 ? 3.240 -3.204 -21.746 1.00 87.06 80 SER A CA 1
ATOM 621 C C . SER A 1 80 ? 4.320 -3.312 -20.673 1.00 87.06 80 SER A C 1
ATOM 623 O O . SER A 1 80 ? 4.076 -3.951 -19.650 1.00 87.06 80 SER A O 1
ATOM 625 N N . PRO A 1 81 ? 5.500 -2.700 -20.880 1.00 88.88 81 PRO A N 1
ATOM 626 C CA . PRO A 1 81 ? 6.500 -2.605 -19.834 1.00 88.88 81 PRO A CA 1
ATOM 627 C C . PRO A 1 81 ? 6.099 -1.564 -18.788 1.00 88.88 81 PRO A C 1
ATOM 629 O O . PRO A 1 81 ? 5.506 -0.533 -19.109 1.00 88.88 81 PRO A O 1
ATOM 632 N N . GLY A 1 82 ? 6.437 -1.843 -17.533 1.00 90.25 82 GLY A N 1
ATOM 633 C CA . GLY A 1 82 ? 6.159 -0.954 -16.413 1.00 90.25 82 GLY A CA 1
ATOM 634 C C . GLY A 1 82 ? 6.649 -1.531 -15.095 1.00 90.25 82 GLY A C 1
ATOM 635 O O . GLY A 1 82 ? 6.885 -2.734 -14.971 1.00 90.25 82 GLY A O 1
ATOM 636 N N . PHE A 1 83 ? 6.817 -0.667 -14.106 1.00 93.06 83 PHE A N 1
ATOM 637 C CA . PHE A 1 83 ? 7.160 -1.067 -12.750 1.00 93.06 83 PHE A CA 1
ATOM 638 C C . PHE A 1 83 ? 6.471 -0.153 -11.745 1.00 93.06 83 PHE A C 1
ATOM 640 O O . PHE A 1 83 ? 6.089 0.975 -12.059 1.00 93.06 83 PHE A O 1
ATOM 647 N N . GLY A 1 84 ? 6.307 -0.645 -10.529 1.00 95.25 84 GLY A N 1
ATOM 648 C CA . GLY A 1 84 ? 5.664 0.108 -9.470 1.00 95.25 84 GLY A CA 1
ATOM 649 C C . GLY A 1 84 ? 5.878 -0.530 -8.118 1.00 95.25 84 GLY A C 1
ATOM 650 O O . GLY A 1 84 ? 6.418 -1.631 -8.001 1.00 95.25 84 GLY A O 1
ATOM 651 N N . ILE A 1 85 ? 5.465 0.194 -7.095 1.00 97.69 85 ILE A N 1
ATOM 652 C CA . ILE A 1 85 ? 5.614 -0.180 -5.700 1.00 97.69 85 ILE A CA 1
ATOM 653 C C . ILE A 1 85 ? 4.288 0.036 -4.984 1.00 97.69 85 ILE A C 1
ATOM 655 O O . ILE A 1 85 ? 3.606 1.032 -5.208 1.00 97.69 85 ILE A O 1
ATOM 659 N N . SER A 1 86 ? 3.940 -0.914 -4.125 1.00 97.69 86 SER A N 1
ATOM 660 C CA . SER A 1 86 ? 2.854 -0.803 -3.161 1.00 97.69 86 SER A CA 1
ATOM 661 C C . SER A 1 86 ? 3.419 -1.094 -1.778 1.00 97.69 86 SER A C 1
ATOM 663 O O . SER A 1 86 ? 4.064 -2.127 -1.568 1.00 97.69 86 SER A O 1
ATOM 665 N N . LEU A 1 87 ? 3.229 -0.162 -0.850 1.00 97.69 87 LEU A N 1
ATOM 666 C CA . LEU A 1 87 ? 3.671 -0.256 0.536 1.00 97.69 87 LEU A CA 1
ATOM 667 C C . LEU A 1 87 ? 2.460 -0.248 1.461 1.00 97.69 87 LEU A C 1
ATOM 669 O O . LEU A 1 87 ? 1.491 0.468 1.230 1.00 97.69 87 LEU A O 1
ATOM 673 N N . VAL A 1 88 ? 2.553 -1.034 2.528 1.00 97.25 88 VAL A N 1
ATOM 674 C CA . VAL A 1 88 ? 1.534 -1.164 3.564 1.00 97.25 88 VAL A CA 1
ATOM 675 C C . VAL A 1 88 ? 2.211 -1.092 4.928 1.00 97.25 88 VAL A C 1
ATOM 677 O O . VAL A 1 88 ? 3.024 -1.952 5.281 1.00 97.25 88 VAL A O 1
ATOM 680 N N . ALA A 1 89 ? 1.870 -0.076 5.712 1.00 96.81 89 ALA A N 1
ATOM 681 C CA . ALA A 1 89 ? 2.257 0.022 7.112 1.00 96.81 89 ALA A CA 1
ATOM 682 C C . ALA A 1 89 ? 1.173 -0.607 7.987 1.00 96.81 89 ALA A C 1
ATOM 684 O O . ALA A 1 89 ? 0.001 -0.265 7.864 1.00 96.81 89 ALA A O 1
ATOM 685 N N . GLU A 1 90 ? 1.562 -1.513 8.881 1.00 95.81 90 GLU A N 1
ATOM 686 C CA . GLU A 1 90 ? 0.651 -2.161 9.824 1.00 95.81 90 GLU A CA 1
ATOM 687 C C . GLU A 1 90 ? 0.928 -1.660 11.241 1.00 95.81 90 GLU A C 1
ATOM 689 O O . GLU A 1 90 ? 2.083 -1.614 11.682 1.00 95.81 90 GLU A O 1
ATOM 694 N N . THR A 1 91 ? -0.132 -1.333 11.978 1.00 95.00 91 THR A N 1
ATOM 695 C CA . THR A 1 91 ? -0.043 -0.904 13.377 1.00 95.00 91 THR A CA 1
ATOM 696 C C . THR A 1 91 ? -0.285 -2.048 14.365 1.00 95.00 91 THR A C 1
ATOM 698 O O . THR A 1 91 ? -0.688 -3.163 14.012 1.00 95.00 91 THR A O 1
ATOM 701 N N . ASN A 1 92 ? -0.012 -1.801 15.644 1.00 94.62 92 ASN A N 1
ATOM 702 C CA . ASN A 1 92 ? -0.371 -2.714 16.733 1.00 94.62 92 ASN A CA 1
ATOM 703 C C . ASN A 1 92 ? -1.896 -2.881 16.909 1.00 94.62 92 ASN A C 1
ATOM 705 O O . ASN A 1 92 ? -2.329 -3.964 17.294 1.00 94.62 92 ASN A O 1
ATOM 709 N N . GLU A 1 93 ? -2.692 -1.878 16.534 1.00 91.88 93 GLU A N 1
ATOM 710 C CA . GLU A 1 93 ? -4.166 -1.894 16.569 1.00 91.88 93 GLU A CA 1
ATOM 711 C C . GLU A 1 93 ? -4.796 -2.458 15.279 1.00 91.88 93 GLU A C 1
ATOM 713 O O . GLU A 1 93 ? -5.991 -2.307 15.039 1.00 91.88 93 GLU A O 1
ATOM 718 N N . LYS A 1 94 ? -4.003 -3.129 14.425 1.00 88.50 94 LYS A N 1
ATOM 719 C CA . LYS A 1 94 ? -4.446 -3.694 13.132 1.00 88.50 94 LYS A CA 1
ATOM 720 C C . LYS A 1 94 ? -5.050 -2.649 12.183 1.00 88.50 94 LYS A C 1
ATOM 722 O O . LYS A 1 94 ? -5.891 -2.984 11.351 1.00 88.50 94 LYS A O 1
ATOM 727 N N . THR A 1 95 ? -4.602 -1.403 12.301 1.00 91.12 95 THR A N 1
ATOM 728 C CA . THR A 1 95 ? -4.819 -0.372 11.285 1.00 91.12 95 THR A CA 1
ATOM 729 C C . THR A 1 95 ? -3.773 -0.534 10.186 1.00 91.12 95 THR A C 1
ATOM 731 O O . THR A 1 95 ? -2.634 -0.937 10.455 1.00 91.12 95 THR A O 1
ATOM 734 N N . PHE A 1 96 ? -4.171 -0.236 8.952 1.00 93.69 96 PHE A N 1
ATOM 735 C CA . PHE A 1 96 ? -3.313 -0.316 7.779 1.00 93.69 96 PHE A CA 1
ATOM 736 C C . PHE A 1 96 ? -3.333 1.014 7.031 1.00 93.69 96 PHE A C 1
ATOM 738 O O . PHE A 1 96 ? -4.407 1.544 6.753 1.00 93.69 96 PHE A O 1
ATOM 745 N N . TYR A 1 97 ? -2.147 1.506 6.685 1.00 94.81 97 TYR A N 1
ATOM 746 C CA . TYR A 1 97 ? -1.969 2.630 5.767 1.00 94.81 97 TYR A CA 1
ATOM 747 C C . TYR A 1 97 ? -1.300 2.122 4.508 1.00 94.81 97 TYR A C 1
ATOM 749 O O . TYR A 1 97 ? -0.386 1.293 4.599 1.00 94.81 97 TYR A O 1
ATOM 757 N N . CYS A 1 98 ? -1.733 2.620 3.359 1.00 95.38 98 CYS A N 1
ATOM 758 C CA . CYS A 1 98 ? -1.240 2.175 2.073 1.00 95.38 98 CYS A CA 1
ATOM 759 C C . CYS A 1 98 ? -0.679 3.362 1.291 1.00 95.38 98 CYS A C 1
ATOM 761 O O . CYS A 1 98 ? -1.116 4.496 1.433 1.00 95.38 98 CYS A O 1
ATOM 763 N N . ALA A 1 99 ? 0.308 3.093 0.450 1.00 96.25 99 ALA A N 1
ATOM 764 C CA . ALA A 1 99 ? 0.735 4.029 -0.575 1.00 96.25 99 ALA A CA 1
ATOM 765 C C . ALA A 1 99 ? 1.177 3.239 -1.798 1.00 96.25 99 ALA A C 1
ATOM 767 O O . ALA A 1 99 ? 1.768 2.160 -1.680 1.00 96.25 99 ALA A O 1
ATOM 768 N N . GLU A 1 100 ? 0.911 3.784 -2.974 1.00 95.94 100 GLU A N 1
ATOM 769 C CA . GLU A 1 100 ? 1.322 3.182 -4.229 1.00 95.94 100 GLU A CA 1
ATOM 770 C C . GLU A 1 100 ? 1.859 4.233 -5.187 1.00 95.94 100 GLU A C 1
ATOM 772 O O . GLU A 1 100 ? 1.369 5.356 -5.254 1.00 95.94 100 GLU A O 1
ATOM 777 N N . ALA A 1 101 ? 2.873 3.846 -5.952 1.00 95.88 101 ALA A N 1
ATOM 778 C CA . ALA A 1 101 ? 3.394 4.659 -7.034 1.00 95.88 101 ALA A CA 1
ATOM 779 C C . ALA A 1 101 ? 3.759 3.761 -8.216 1.00 95.88 101 ALA A C 1
ATOM 781 O O . ALA A 1 101 ? 4.236 2.631 -8.051 1.00 95.88 101 ALA A O 1
ATOM 782 N N . LYS A 1 102 ? 3.549 4.269 -9.430 1.00 93.50 102 LYS A N 1
ATOM 783 C CA . LYS A 1 102 ? 3.839 3.555 -10.677 1.00 93.50 102 LYS A CA 1
ATOM 784 C C . LYS A 1 102 ? 4.679 4.402 -11.623 1.00 93.50 102 LYS A C 1
ATOM 786 O O . LYS A 1 102 ? 4.574 5.625 -11.636 1.00 93.50 102 LYS A O 1
ATOM 791 N N . SER A 1 103 ? 5.483 3.736 -12.443 1.00 91.69 103 SER A N 1
ATOM 792 C CA . SER A 1 103 ? 6.229 4.377 -13.520 1.00 91.69 103 SER A CA 1
ATOM 793 C C . SER A 1 103 ? 5.293 5.024 -14.540 1.00 91.69 103 SER A C 1
ATOM 795 O O . SER A 1 103 ? 4.204 4.506 -14.806 1.00 91.69 103 SER A O 1
ATOM 797 N N . ALA A 1 104 ? 5.755 6.102 -15.172 1.00 86.12 104 ALA A N 1
ATOM 798 C CA . ALA A 1 104 ? 5.063 6.731 -16.286 1.00 86.12 104 ALA A CA 1
ATOM 799 C C . ALA A 1 104 ? 4.780 5.742 -17.430 1.00 86.12 104 ALA A C 1
ATOM 801 O O . ALA A 1 104 ? 5.492 4.755 -17.641 1.00 86.12 104 ALA A O 1
ATOM 802 N N . GLU A 1 105 ? 3.714 6.017 -18.179 1.00 79.81 105 GLU A N 1
ATOM 803 C CA . GLU A 1 105 ? 3.284 5.154 -19.271 1.00 79.81 105 GLU A CA 1
ATOM 804 C C . GLU A 1 105 ? 4.302 5.143 -20.412 1.00 79.81 105 GLU A C 1
ATOM 806 O O . GLU A 1 105 ? 4.884 6.171 -20.782 1.00 79.81 105 GLU A O 1
ATOM 811 N N . SER A 1 106 ? 4.477 3.967 -21.014 1.00 67.44 106 SER A N 1
ATOM 812 C CA . SER A 1 106 ? 5.356 3.784 -22.166 1.00 67.44 106 SER A CA 1
ATOM 813 C C . SER A 1 106 ? 4.930 4.693 -23.324 1.00 67.44 106 SER A C 1
ATOM 815 O O . SER A 1 106 ? 3.840 4.544 -23.871 1.00 67.44 106 SER A O 1
ATOM 817 N N . GLY A 1 107 ? 5.799 5.627 -23.721 1.00 64.62 107 GLY A N 1
ATOM 818 C CA . GLY A 1 107 ? 5.535 6.568 -24.817 1.00 64.62 107 GLY A CA 1
ATOM 819 C C . GLY A 1 107 ? 4.894 7.898 -24.404 1.00 64.62 107 GLY A C 1
ATOM 820 O O . GLY A 1 107 ? 4.537 8.674 -25.286 1.00 64.62 107 GLY A O 1
ATOM 821 N N . SER A 1 108 ? 4.779 8.182 -23.102 1.00 66.81 108 SER A N 1
ATOM 822 C CA . SER A 1 108 ? 4.431 9.514 -22.569 1.00 66.81 108 SER A CA 1
ATOM 823 C C . SER A 1 108 ? 5.584 10.530 -22.643 1.00 66.81 108 SER A C 1
ATOM 825 O O . SER A 1 108 ? 5.380 11.710 -22.382 1.00 66.81 108 SER A O 1
ATOM 827 N N . GLY A 1 109 ? 6.804 10.085 -22.972 1.00 66.12 109 GLY A N 1
ATOM 828 C CA . GLY A 1 109 ? 8.015 10.917 -22.986 1.00 66.12 109 GLY A CA 1
ATOM 829 C C . GLY A 1 109 ? 8.591 11.219 -21.596 1.00 66.12 109 GLY A C 1
ATOM 830 O O . GLY A 1 109 ? 9.747 11.622 -21.496 1.00 66.12 109 GLY A O 1
ATOM 831 N N . ALA A 1 110 ? 7.830 10.970 -20.526 1.00 75.19 110 ALA A N 1
ATOM 832 C CA . ALA A 1 110 ? 8.297 11.087 -19.153 1.00 75.19 110 ALA A CA 1
ATOM 833 C C . ALA A 1 110 ? 9.109 9.846 -18.752 1.00 75.19 110 ALA A C 1
ATOM 835 O O . ALA A 1 110 ? 8.659 8.709 -18.906 1.00 75.19 110 ALA A O 1
ATOM 836 N N . ILE A 1 111 ? 10.313 10.068 -18.227 1.00 77.25 111 ILE A N 1
ATOM 837 C CA . ILE A 1 111 ? 11.171 9.013 -17.685 1.00 77.25 111 ILE A CA 1
ATOM 838 C C . ILE A 1 111 ? 11.050 9.064 -16.167 1.00 77.25 111 ILE A C 1
ATOM 840 O O . ILE A 1 111 ? 11.459 10.040 -15.543 1.00 77.25 111 ILE A O 1
ATOM 844 N N . THR A 1 112 ? 10.498 8.010 -15.570 1.00 86.31 112 THR A N 1
ATOM 845 C CA . THR A 1 112 ? 10.449 7.875 -14.111 1.00 86.31 112 THR A CA 1
ATOM 846 C C . THR A 1 112 ? 11.700 7.160 -13.622 1.00 86.31 112 THR A C 1
ATOM 848 O O . THR A 1 112 ? 11.957 6.016 -14.003 1.00 86.31 112 THR A O 1
ATOM 851 N N . SER A 1 113 ? 12.471 7.823 -12.764 1.00 93.56 113 SER A N 1
ATOM 852 C CA . SER A 1 113 ? 13.603 7.204 -12.082 1.00 93.56 113 SER A CA 1
ATOM 853 C C . SER A 1 113 ? 13.105 6.193 -11.032 1.00 93.56 113 SER A C 1
ATOM 855 O O . SER A 1 113 ? 12.241 6.542 -10.224 1.00 93.56 113 SER A O 1
ATOM 857 N N . PRO A 1 114 ? 13.616 4.946 -11.007 1.00 94.19 114 PRO A N 1
ATOM 858 C CA . PRO A 1 114 ? 13.286 3.961 -9.974 1.00 94.19 114 PRO A CA 1
ATOM 859 C C . PRO A 1 114 ? 13.542 4.452 -8.544 1.00 94.19 114 PRO A C 1
ATOM 861 O O . PRO A 1 114 ? 12.773 4.151 -7.631 1.00 94.19 114 PRO A O 1
ATOM 864 N N . GLU A 1 115 ? 14.613 5.216 -8.343 1.00 96.62 115 GLU A N 1
ATOM 865 C CA . GLU A 1 115 ? 14.972 5.782 -7.049 1.00 96.62 115 GLU A CA 1
ATOM 866 C C . GLU A 1 115 ? 13.951 6.824 -6.605 1.00 96.62 115 GLU A C 1
ATOM 868 O O . GLU A 1 115 ? 13.486 6.768 -5.465 1.00 96.62 115 GLU A O 1
ATOM 873 N N . ASP A 1 116 ? 13.563 7.730 -7.503 1.00 95.50 116 ASP A N 1
ATOM 874 C CA . ASP A 1 116 ? 12.578 8.765 -7.189 1.00 95.50 116 ASP A CA 1
ATOM 875 C C . ASP A 1 116 ? 11.215 8.138 -6.898 1.00 95.50 116 ASP A C 1
ATOM 877 O O . ASP A 1 116 ? 10.587 8.505 -5.911 1.00 95.50 116 ASP A O 1
ATOM 881 N N . LEU A 1 117 ? 10.813 7.112 -7.659 1.00 95.88 117 LEU A N 1
ATOM 882 C CA . LEU A 1 117 ? 9.567 6.376 -7.428 1.00 95.88 117 LEU A CA 1
ATOM 883 C C . LEU A 1 117 ? 9.526 5.715 -6.041 1.00 95.88 117 LEU A C 1
ATOM 885 O O . LEU A 1 117 ? 8.532 5.817 -5.320 1.00 95.88 117 LEU A O 1
ATOM 889 N N . GLY A 1 118 ? 10.609 5.030 -5.656 1.00 96.56 118 GLY A N 1
ATOM 890 C CA . GLY A 1 118 ? 10.712 4.395 -4.341 1.00 96.56 118 GLY A CA 1
ATOM 891 C C . GLY A 1 118 ? 10.691 5.416 -3.203 1.00 96.56 118 GLY A C 1
ATOM 892 O O . GLY A 1 118 ? 10.049 5.190 -2.175 1.00 96.56 118 GLY A O 1
ATOM 893 N N . ARG A 1 119 ? 11.347 6.564 -3.402 1.00 96.94 119 ARG A N 1
ATOM 894 C CA . ARG A 1 119 ? 11.374 7.664 -2.435 1.00 96.94 119 ARG A CA 1
ATOM 895 C C . ARG A 1 119 ? 10.009 8.332 -2.302 1.00 96.94 119 ARG A C 1
ATOM 897 O O . ARG A 1 119 ? 9.572 8.571 -1.181 1.00 96.94 119 ARG A O 1
ATOM 904 N N . GLU A 1 120 ? 9.355 8.630 -3.417 1.00 96.69 120 GLU A N 1
ATOM 905 C CA . GLU A 1 120 ? 8.040 9.265 -3.466 1.00 96.69 120 GLU A CA 1
ATOM 906 C C . GLU A 1 120 ? 6.998 8.412 -2.744 1.00 96.69 120 GLU A C 1
ATOM 908 O O . GLU A 1 120 ? 6.361 8.898 -1.814 1.00 96.69 120 GLU A O 1
ATOM 913 N N . CYS A 1 121 ? 6.898 7.124 -3.085 1.00 97.19 121 CYS A N 1
ATOM 914 C CA . CYS A 1 121 ? 5.963 6.209 -2.430 1.00 97.19 121 CYS A CA 1
ATOM 915 C C . CYS A 1 121 ? 6.230 6.101 -0.921 1.00 97.19 121 CYS A C 1
ATOM 917 O O . CYS A 1 121 ? 5.300 6.106 -0.114 1.00 97.19 121 CYS A O 1
ATOM 919 N N . ALA A 1 122 ? 7.504 6.058 -0.515 1.00 97.06 122 ALA A N 1
ATOM 920 C CA . ALA A 1 122 ? 7.845 6.021 0.899 1.00 97.06 122 ALA A CA 1
ATOM 921 C C . ALA A 1 122 ? 7.441 7.306 1.638 1.00 97.06 122 ALA A C 1
ATOM 923 O O . ALA A 1 122 ? 6.948 7.231 2.762 1.00 97.06 122 ALA A O 1
ATOM 924 N N . LEU A 1 123 ? 7.622 8.474 1.016 1.00 96.50 123 LEU A N 1
ATOM 925 C CA . LEU A 1 123 ? 7.194 9.755 1.578 1.00 96.50 123 LEU A CA 1
ATOM 926 C C . LEU A 1 123 ? 5.670 9.875 1.637 1.00 96.50 123 LEU A C 1
ATOM 928 O O . LEU A 1 123 ? 5.159 10.351 2.643 1.00 96.50 123 LEU A O 1
ATOM 932 N N . GLN A 1 124 ? 4.952 9.402 0.617 1.00 95.81 124 GLN A N 1
ATOM 933 C CA . GLN A 1 124 ? 3.488 9.354 0.616 1.00 95.81 124 GLN A CA 1
ATOM 934 C C . GLN A 1 124 ? 2.961 8.494 1.767 1.00 95.81 124 GLN A C 1
ATOM 936 O O . GLN A 1 124 ? 2.091 8.943 2.508 1.00 95.81 124 GLN A O 1
ATOM 941 N N . LEU A 1 125 ? 3.546 7.310 1.996 1.00 95.94 125 LEU A N 1
ATOM 942 C CA . LEU A 1 125 ? 3.147 6.470 3.128 1.00 95.94 125 LEU A CA 1
ATOM 943 C C . LEU A 1 125 ? 3.414 7.155 4.470 1.00 95.94 125 LEU A C 1
ATOM 945 O O . LEU A 1 125 ? 2.590 7.084 5.379 1.00 95.94 125 LEU A O 1
ATOM 949 N N . LEU A 1 126 ? 4.570 7.807 4.615 1.00 94.88 126 LEU A N 1
ATOM 950 C CA . LEU A 1 126 ? 4.889 8.553 5.830 1.00 94.88 126 LEU A CA 1
ATOM 951 C C . LEU A 1 126 ? 3.938 9.732 6.037 1.00 94.88 126 LEU A C 1
ATOM 953 O O . LEU A 1 126 ? 3.600 10.023 7.182 1.00 94.88 126 LEU A O 1
ATOM 957 N N . ASP A 1 127 ? 3.494 10.389 4.966 1.00 93.56 127 ASP A N 1
ATOM 958 C CA . ASP A 1 127 ? 2.527 11.478 5.061 1.00 93.56 127 ASP A CA 1
ATOM 959 C C . ASP A 1 127 ? 1.141 10.963 5.478 1.00 93.56 127 ASP A C 1
ATOM 961 O O . ASP A 1 127 ? 0.521 11.570 6.347 1.00 93.56 127 ASP A O 1
ATOM 965 N N . GLU A 1 128 ? 0.700 9.803 4.979 1.00 92.12 128 GLU A N 1
ATOM 966 C CA . GLU A 1 128 ? -0.519 9.127 5.459 1.00 92.12 128 GLU A CA 1
ATOM 967 C C . GLU A 1 128 ? -0.413 8.725 6.939 1.00 92.12 128 GLU A C 1
ATOM 969 O O . GLU A 1 128 ? -1.297 9.040 7.736 1.00 92.12 128 GLU A O 1
ATOM 974 N N . ILE A 1 129 ? 0.709 8.133 7.364 1.00 92.69 129 ILE A N 1
ATOM 975 C CA . ILE A 1 129 ? 0.945 7.807 8.783 1.00 92.69 129 ILE A CA 1
ATOM 976 C C . ILE A 1 129 ? 0.936 9.078 9.646 1.00 92.69 129 ILE A C 1
ATOM 978 O O . ILE A 1 129 ? 0.395 9.077 10.753 1.00 92.69 129 ILE A O 1
ATOM 982 N N . ARG A 1 130 ? 1.534 10.169 9.153 1.00 91.62 130 ARG A N 1
ATOM 983 C CA . ARG A 1 130 ? 1.607 11.458 9.854 1.00 91.62 130 ARG A CA 1
ATOM 984 C C . ARG A 1 130 ? 0.233 12.108 10.003 1.00 91.62 130 ARG A C 1
ATOM 986 O O . ARG A 1 130 ? -0.006 12.749 11.023 1.00 91.62 130 ARG A O 1
ATOM 993 N N . ARG A 1 131 ? -0.650 11.967 9.009 1.00 88.00 131 ARG A N 1
ATOM 994 C CA . ARG A 1 131 ? -2.043 12.449 9.078 1.00 88.00 131 ARG A CA 1
ATOM 995 C C . ARG A 1 131 ? -2.826 11.750 10.186 1.00 88.00 131 ARG A C 1
ATOM 997 O O . ARG A 1 131 ? -3.697 12.371 10.788 1.00 88.00 131 ARG A O 1
ATOM 1004 N N . GLY A 1 132 ? -2.488 10.496 10.483 1.00 84.19 132 GLY A N 1
ATOM 1005 C CA . GLY A 1 132 ? -3.127 9.715 11.535 1.00 84.19 132 GLY A CA 1
ATOM 1006 C C . GLY A 1 132 ? -4.556 9.299 11.176 1.00 84.19 132 GLY A C 1
ATOM 1007 O O . GLY A 1 132 ? -4.944 9.278 10.009 1.00 84.19 132 GLY A O 1
ATOM 1008 N N . GLY A 1 133 ? -5.343 8.944 12.193 1.00 87.06 133 GLY A N 1
ATOM 1009 C CA . GLY A 1 133 ? -6.671 8.349 12.011 1.00 87.06 133 GLY A CA 1
ATOM 1010 C C . GLY A 1 133 ? -6.599 6.840 11.773 1.00 87.06 133 GLY A C 1
ATOM 1011 O O . GLY A 1 133 ? -5.560 6.302 11.408 1.00 87.06 133 GLY A O 1
ATOM 1012 N N . ALA A 1 134 ? -7.691 6.126 12.023 1.00 89.19 134 ALA A N 1
ATOM 1013 C CA . ALA A 1 134 ? -7.734 4.665 11.934 1.00 89.19 134 ALA A CA 1
ATOM 1014 C C . ALA A 1 134 ? -7.874 4.138 10.495 1.00 89.19 134 ALA A C 1
ATOM 1016 O O . ALA A 1 134 ? -7.962 2.929 10.285 1.00 89.19 134 ALA A O 1
ATOM 1017 N N . ILE A 1 135 ? -7.913 5.027 9.500 1.00 89.88 135 ILE A N 1
ATOM 1018 C CA . ILE A 1 135 ? -8.033 4.661 8.094 1.00 89.88 135 ILE A CA 1
ATOM 1019 C C . ILE A 1 135 ? -7.315 5.669 7.191 1.00 89.88 135 ILE A C 1
ATOM 1021 O O . ILE A 1 135 ? -7.315 6.872 7.453 1.00 89.88 135 ILE A O 1
ATOM 1025 N N . ASP A 1 136 ? -6.734 5.141 6.117 1.00 88.88 136 ASP A N 1
ATOM 1026 C CA . ASP A 1 136 ? -6.148 5.885 5.001 1.00 88.88 136 ASP A CA 1
ATOM 1027 C C . ASP A 1 136 ? -7.173 6.831 4.358 1.00 88.88 136 ASP A C 1
ATOM 1029 O O . ASP A 1 136 ? -8.338 6.457 4.162 1.00 88.88 136 ASP A O 1
ATOM 1033 N N . SER A 1 137 ? -6.731 8.038 4.001 1.00 87.94 137 SER A N 1
ATOM 1034 C CA . SER A 1 137 ? -7.546 9.058 3.338 1.00 87.94 137 SER A CA 1
ATOM 1035 C C . SER A 1 137 ? -8.273 8.530 2.091 1.00 87.94 137 SER A C 1
ATOM 1037 O O . SER A 1 137 ? -9.450 8.830 1.881 1.00 87.94 137 SER A O 1
ATOM 1039 N N . SER A 1 138 ? -7.637 7.641 1.325 1.00 86.94 138 SER A N 1
ATOM 1040 C CA . SER A 1 138 ? -8.180 7.100 0.070 1.00 86.94 138 SER A CA 1
ATOM 1041 C C . SER A 1 138 ? -9.367 6.141 0.261 1.00 86.94 138 SER A C 1
ATOM 1043 O O . SER A 1 138 ? -10.146 5.910 -0.668 1.00 86.94 138 SER A O 1
ATOM 1045 N N . LEU A 1 139 ? -9.522 5.566 1.460 1.00 88.44 139 LEU A N 1
ATOM 1046 C CA . LEU A 1 139 ? -10.509 4.520 1.766 1.00 88.44 139 LEU A CA 1
ATOM 1047 C C . LEU A 1 139 ? -11.622 4.981 2.719 1.00 88.44 139 LEU A C 1
ATOM 1049 O O . LEU A 1 139 ? -12.543 4.210 3.004 1.00 88.44 139 LEU A O 1
ATOM 1053 N N . GLN A 1 140 ? -11.588 6.236 3.176 1.00 90.06 140 GLN A N 1
ATOM 1054 C CA . GLN A 1 140 ? -12.573 6.789 4.115 1.00 90.06 140 GLN A CA 1
ATOM 1055 C C . GLN A 1 140 ? -14.014 6.696 3.594 1.00 90.06 140 GLN A C 1
ATOM 1057 O O . GLN A 1 140 ? -14.929 6.360 4.347 1.00 90.06 140 GLN A O 1
ATOM 1062 N N . TRP A 1 141 ? -14.227 6.931 2.296 1.00 91.38 141 TRP A N 1
ATOM 1063 C CA . TRP A 1 141 ? -15.557 6.849 1.685 1.00 91.38 141 TRP A CA 1
ATOM 1064 C C . TRP A 1 141 ? -16.143 5.429 1.749 1.00 91.38 141 TRP A C 1
ATOM 1066 O O . TRP A 1 141 ? -17.340 5.258 1.984 1.00 91.38 141 TRP A O 1
ATOM 1076 N N . LEU A 1 142 ? -15.306 4.400 1.579 1.00 91.12 142 LEU A N 1
ATOM 1077 C CA . LEU A 1 142 ? -15.735 3.002 1.604 1.00 91.12 142 LEU A CA 1
ATOM 1078 C C . LEU A 1 142 ? -16.105 2.577 3.027 1.00 91.12 142 LEU A C 1
ATOM 1080 O O . LEU A 1 142 ? -17.088 1.866 3.231 1.00 91.12 142 LEU A O 1
ATOM 1084 N N . LEU A 1 143 ? -15.357 3.069 4.016 1.00 90.38 143 LEU A N 1
ATOM 1085 C CA . LEU A 1 143 ? -15.691 2.911 5.425 1.00 90.38 143 LEU A CA 1
ATOM 1086 C C . LEU A 1 143 ? -17.048 3.547 5.753 1.00 90.38 143 LEU A C 1
ATOM 1088 O O . LEU A 1 143 ? -17.893 2.885 6.353 1.00 90.38 143 LEU A O 1
ATOM 1092 N N . ALA A 1 144 ? -17.279 4.794 5.334 1.00 90.62 144 ALA A N 1
ATOM 1093 C CA . ALA A 1 144 ? -18.556 5.478 5.541 1.00 90.62 144 ALA A CA 1
ATOM 1094 C C . ALA A 1 144 ? -19.723 4.700 4.914 1.00 90.62 144 ALA A C 1
ATOM 1096 O O . ALA A 1 144 ? -20.756 4.499 5.557 1.00 90.62 144 ALA A O 1
ATOM 1097 N N . LEU A 1 145 ? -19.529 4.181 3.698 1.00 91.81 145 LEU A N 1
ATOM 1098 C CA . LEU A 1 145 ? -20.502 3.324 3.027 1.00 91.81 145 LEU A CA 1
ATOM 1099 C C . LEU A 1 145 ? -20.801 2.049 3.834 1.00 91.81 145 LEU A C 1
ATOM 1101 O O . LEU A 1 145 ? -21.964 1.682 3.994 1.00 91.81 145 LEU A O 1
ATOM 1105 N N . TRP A 1 146 ? -19.784 1.378 4.378 1.00 89.75 146 TRP A N 1
ATOM 1106 C CA . TRP A 1 146 ? -19.987 0.175 5.193 1.00 89.75 146 TRP A CA 1
ATOM 1107 C C . TRP A 1 146 ? -20.660 0.451 6.534 1.00 89.75 146 TRP A C 1
ATOM 1109 O O . TRP A 1 146 ? -21.477 -0.363 6.962 1.00 89.75 146 TRP A O 1
ATOM 1119 N N . MET A 1 147 ? -20.373 1.586 7.174 1.00 90.94 147 MET A N 1
ATOM 1120 C CA . MET A 1 147 ? -21.069 1.994 8.398 1.00 90.94 147 MET A CA 1
ATOM 1121 C C . MET A 1 147 ? -22.551 2.282 8.125 1.00 90.94 147 MET A C 1
ATOM 1123 O O . MET A 1 147 ? -23.402 1.862 8.903 1.00 90.94 147 MET A O 1
ATOM 1127 N N . ALA A 1 148 ? -22.875 2.918 6.993 1.00 90.44 148 ALA A N 1
ATOM 1128 C CA . ALA A 1 148 ? -24.256 3.208 6.600 1.00 90.44 148 ALA A CA 1
ATOM 1129 C C . ALA A 1 148 ? -25.069 1.949 6.240 1.00 90.44 148 ALA A C 1
ATOM 1131 O O . ALA A 1 148 ? -26.270 1.895 6.493 1.00 90.44 148 ALA A O 1
ATOM 1132 N N . LEU A 1 149 ? -24.422 0.931 5.661 1.00 90.12 149 LEU A N 1
ATOM 1133 C CA . LEU A 1 149 ? -25.042 -0.357 5.313 1.00 90.12 149 LEU A CA 1
ATOM 1134 C C . LEU A 1 149 ? -25.053 -1.370 6.476 1.00 90.12 149 LEU A C 1
ATOM 1136 O O . LEU A 1 149 ? -25.502 -2.507 6.300 1.00 90.12 149 LEU A O 1
ATOM 1140 N N . GLY A 1 150 ? -24.528 -0.990 7.643 1.00 85.12 150 GLY A N 1
ATOM 1141 C CA . GLY A 1 150 ? -24.497 -1.817 8.844 1.00 85.12 150 GLY A CA 1
ATOM 1142 C C . GLY A 1 150 ? -25.888 -2.130 9.405 1.00 85.12 150 GLY A C 1
ATOM 1143 O O . GLY A 1 150 ? -26.905 -1.562 9.007 1.00 85.12 150 GLY A O 1
ATOM 1144 N N . GLN A 1 151 ? -25.945 -3.067 10.353 1.00 83.56 151 GLN A N 1
ATOM 1145 C CA . GLN A 1 151 ? -27.162 -3.290 11.141 1.00 83.56 151 GLN A CA 1
ATOM 1146 C C . GLN A 1 151 ? -27.456 -2.076 12.044 1.00 83.56 151 GLN A C 1
ATOM 1148 O O . GLN A 1 151 ? -26.642 -1.161 12.137 1.00 83.56 151 GLN A O 1
ATOM 1153 N N . LYS A 1 152 ? -28.627 -2.054 12.700 1.00 81.69 152 LYS A N 1
ATOM 1154 C CA . LYS A 1 152 ? -29.030 -0.991 13.643 1.00 81.69 152 LYS A CA 1
ATOM 1155 C C . LYS A 1 152 ? -28.193 -1.024 14.931 1.00 81.69 152 LYS A C 1
ATOM 1157 O O . LYS A 1 152 ? -28.713 -1.328 15.995 1.00 81.69 152 LYS A O 1
ATOM 1162 N N . ASP A 1 153 ? -26.919 -0.696 14.808 1.00 85.75 153 ASP A N 1
ATOM 1163 C CA . ASP A 1 153 ? -25.926 -0.621 15.868 1.00 85.75 153 ASP A CA 1
ATOM 1164 C C . ASP A 1 153 ? -24.970 0.542 15.567 1.00 85.75 153 ASP A C 1
ATOM 1166 O O . ASP A 1 153 ? -24.806 0.959 14.418 1.00 85.75 153 ASP A O 1
ATOM 1170 N N . VAL A 1 154 ? -24.322 1.074 16.601 1.00 88.62 154 VAL A N 1
ATOM 1171 C CA . VAL A 1 154 ? -23.409 2.213 16.453 1.00 88.62 154 VAL A CA 1
ATOM 1172 C C . VAL A 1 154 ? -22.044 1.723 15.970 1.00 88.62 154 VAL A C 1
ATOM 1174 O O . VAL A 1 154 ? -21.419 0.872 16.604 1.00 88.62 154 VAL A O 1
ATOM 1177 N N . SER A 1 155 ? -21.574 2.277 14.851 1.00 91.62 155 SER A N 1
ATOM 1178 C CA . SER A 1 155 ? -20.174 2.167 14.429 1.00 91.62 155 SER A CA 1
ATOM 1179 C C . SER A 1 155 ? -19.425 3.437 14.818 1.00 91.62 155 SER A C 1
ATOM 1181 O O . SER A 1 155 ? -19.940 4.537 14.635 1.00 91.62 155 SER A O 1
ATOM 1183 N N . GLU A 1 156 ? -18.214 3.282 15.338 1.00 91.25 156 GLU A N 1
ATOM 1184 C CA . GLU A 1 156 ? -17.347 4.376 15.767 1.00 91.25 156 GLU A CA 1
ATOM 1185 C C . GLU A 1 156 ? -15.979 4.235 15.094 1.00 91.25 156 GLU A C 1
ATOM 1187 O O . GLU A 1 156 ? -15.361 3.167 15.124 1.00 91.25 156 GLU A O 1
ATOM 1192 N N . CYS A 1 157 ? -15.500 5.310 14.467 1.00 90.19 157 CYS A N 1
ATOM 1193 C CA . CYS A 1 157 ? -14.184 5.352 13.843 1.00 90.19 157 CYS A CA 1
ATOM 1194 C C . CYS A 1 157 ? -13.576 6.748 13.958 1.00 90.19 157 CYS A C 1
ATOM 1196 O O . CYS A 1 157 ? -14.253 7.746 13.719 1.00 90.19 157 CYS A O 1
ATOM 1198 N N . VAL A 1 158 ? -12.279 6.809 14.257 1.00 89.75 158 VAL A N 1
ATOM 1199 C CA . VAL A 1 158 ? -11.495 8.047 14.202 1.00 89.75 158 VAL A CA 1
ATOM 1200 C C . VAL A 1 158 ? -10.917 8.204 12.799 1.00 89.75 158 VAL A C 1
ATOM 1202 O O . VAL A 1 158 ? -10.215 7.317 12.316 1.00 89.75 158 VAL A O 1
ATOM 1205 N N . VAL A 1 159 ? -11.193 9.328 12.146 1.00 89.44 159 VAL A N 1
ATOM 1206 C CA . VAL A 1 159 ? -10.638 9.698 10.834 1.00 89.44 159 VAL A CA 1
ATOM 1207 C C . VAL A 1 159 ? -9.754 10.936 10.979 1.00 89.44 159 VAL A C 1
ATOM 1209 O O . VAL A 1 159 ? -9.906 11.688 11.939 1.00 89.44 159 VAL A O 1
ATOM 1212 N N . SER A 1 160 ? -8.803 11.126 10.067 1.00 84.06 160 SER A N 1
ATOM 1213 C CA . SER A 1 160 ? -7.961 12.328 10.028 1.00 84.06 160 SER A CA 1
ATOM 1214 C C . SER A 1 160 ? -8.691 13.520 9.392 1.00 84.06 160 SER A C 1
ATOM 1216 O O . SER A 1 160 ? -9.595 13.337 8.580 1.00 84.06 160 SER A O 1
ATOM 1218 N N . ASP A 1 161 ? -8.271 14.743 9.740 1.00 67.12 161 ASP A N 1
ATOM 1219 C CA . ASP A 1 161 ? -8.972 16.019 9.474 1.00 67.12 161 ASP A CA 1
ATOM 1220 C C . ASP A 1 161 ? -9.094 16.455 7.993 1.00 67.12 161 ASP A C 1
ATOM 1222 O O . ASP A 1 161 ? -9.531 17.568 7.710 1.00 67.12 161 ASP A O 1
ATOM 1226 N N . TYR A 1 162 ? -8.766 15.607 7.016 1.00 57.81 162 TYR A N 1
ATOM 1227 C CA . TYR A 1 162 ? -8.919 15.920 5.584 1.00 57.81 162 TYR A CA 1
ATOM 1228 C C . TYR A 1 162 ? -10.175 15.293 4.967 1.00 57.81 162 TYR A C 1
ATOM 1230 O O . TYR A 1 162 ? -10.157 14.817 3.834 1.00 57.81 162 TYR A O 1
ATOM 1238 N N . PHE A 1 163 ? -11.289 15.348 5.697 1.00 48.53 163 PHE A N 1
ATOM 1239 C CA . PHE A 1 163 ? -12.618 15.152 5.124 1.00 48.53 163 PHE A CA 1
ATOM 1240 C C . PHE A 1 163 ? -13.089 16.473 4.496 1.00 48.53 163 PHE A C 1
ATOM 1242 O O . PHE A 1 163 ? -13.923 17.180 5.057 1.00 48.53 163 PHE A O 1
ATOM 1249 N N . LEU A 1 164 ? -12.509 16.854 3.356 1.00 35.69 164 LEU A N 1
ATOM 1250 C CA . LEU A 1 164 ? -13.044 17.944 2.539 1.00 35.69 164 LEU A CA 1
ATOM 1251 C C . LEU A 1 164 ? -13.710 17.349 1.300 1.00 35.69 164 LEU A C 1
ATOM 1253 O O . LEU A 1 164 ? -13.047 16.930 0.352 1.00 35.69 164 LEU A O 1
ATOM 1257 N N . ILE A 1 165 ? -15.039 17.284 1.402 1.00 40.19 165 ILE A N 1
ATOM 1258 C CA . ILE A 1 165 ? -15.978 17.289 0.275 1.00 40.19 165 ILE A CA 1
ATOM 1259 C C . ILE A 1 165 ? -15.757 18.574 -0.531 1.00 40.19 165 ILE A C 1
ATOM 1261 O O . ILE A 1 165 ? -15.562 19.631 0.115 1.00 40.19 165 ILE A O 1
#

Sequence (165 aa):
APPLGGGEIVFKCPVRRHLRPLQWTKWGLVKRIRGVVYALRVSPTMANRVVESAKGVMLKFLPDVYINTDQCRGSNAGKSPGFGISLVAETNEKTFYCAEAKSAESGSGAITSPEDLGRECALQLLDEIRRGGAIDSSLQWLLALWMALGQKDVSECVVSDYFLI

Radius of gyration: 18.32 Å; chains: 1; bounding box: 47×32×46 Å

pLDDT: mean 89.12, std 10.45, range [35.69, 97.94]

Secondary structure (DSSP, 8-state):
-------------PPPS-PPPPEE-----EEEEEEEEEEESS-HHHHHHHHHHHHHHHTTT-S-EEEEEEEE-GGGG-SS-EEEEEEEEEETTS-EEEEEEEPPPTTSS----HHHHHHHHHHHHHHHHHH-SSS-GGGHHHHHHHHHTS-SS--EE---S----